Protein AF-A0A662DNE6-F1 (afdb_monomer)

Structure (mmCIF, N/CA/C/O backbone):
data_AF-A0A662DNE6-F1
#
_entry.id   AF-A0A662DNE6-F1
#
loop_
_atom_site.group_PDB
_atom_site.id
_atom_site.type_symbol
_atom_site.label_atom_id
_atom_site.label_alt_id
_atom_site.label_comp_id
_atom_site.label_asym_id
_atom_site.label_entity_id
_atom_site.label_seq_id
_atom_site.pdbx_PDB_ins_code
_atom_site.Cartn_x
_atom_site.Cartn_y
_atom_site.Cartn_z
_atom_site.occupancy
_atom_site.B_iso_or_equiv
_atom_site.auth_seq_id
_atom_site.auth_comp_id
_atom_site.auth_asym_id
_atom_site.auth_atom_id
_atom_site.pdbx_PDB_model_num
ATOM 1 N N . ILE A 1 1 ? -10.831 0.143 6.848 1.00 94.50 1 ILE A N 1
ATOM 2 C CA . ILE A 1 1 ? -10.559 -0.803 5.735 1.00 94.50 1 ILE A CA 1
ATOM 3 C C . ILE A 1 1 ? -9.181 -1.393 5.963 1.00 94.50 1 ILE A C 1
ATOM 5 O O . ILE A 1 1 ? -8.352 -0.686 6.525 1.00 94.50 1 ILE A O 1
ATOM 9 N N . VAL A 1 2 ? -8.962 -2.663 5.627 1.00 95.19 2 VAL A N 1
ATOM 10 C CA . VAL A 1 2 ? -7.637 -3.290 5.724 1.00 95.19 2 VAL A CA 1
ATOM 11 C C . VAL A 1 2 ? -7.031 -3.350 4.330 1.00 95.19 2 VAL A C 1
ATOM 13 O O . VAL A 1 2 ? -7.662 -3.891 3.428 1.00 95.19 2 VAL A O 1
ATOM 16 N N . ILE A 1 3 ? -5.846 -2.772 4.167 1.00 95.75 3 ILE A N 1
ATOM 17 C CA . ILE A 1 3 ? -5.070 -2.802 2.928 1.00 95.75 3 ILE A CA 1
ATOM 18 C C . ILE A 1 3 ? -3.872 -3.710 3.147 1.00 95.75 3 ILE A C 1
ATOM 20 O O . ILE A 1 3 ? -3.166 -3.564 4.149 1.00 95.75 3 ILE A O 1
ATOM 24 N N . ILE A 1 4 ? -3.663 -4.638 2.221 1.00 94.50 4 ILE A N 1
ATOM 25 C CA . ILE A 1 4 ? -2.618 -5.648 2.323 1.00 94.50 4 ILE A CA 1
ATOM 26 C C . ILE A 1 4 ? -1.601 -5.443 1.212 1.00 94.50 4 ILE A C 1
ATOM 28 O O . ILE A 1 4 ? -1.973 -5.439 0.040 1.00 94.50 4 ILE A O 1
ATOM 32 N N . LEU A 1 5 ? -0.336 -5.257 1.598 1.00 95.19 5 LEU A N 1
ATOM 33 C CA . LEU A 1 5 ? 0.771 -4.982 0.681 1.00 95.19 5 LEU A CA 1
ATOM 34 C C . LEU A 1 5 ? 1.829 -6.088 0.771 1.00 95.19 5 LEU A C 1
ATOM 36 O O . LEU A 1 5 ? 2.351 -6.378 1.854 1.00 95.19 5 LEU A O 1
ATOM 40 N N . HIS A 1 6 ? 2.156 -6.690 -0.370 1.00 94.50 6 HIS A N 1
ATOM 41 C CA . HIS A 1 6 ? 3.145 -7.762 -0.469 1.00 94.50 6 HIS A CA 1
ATOM 42 C C . HIS A 1 6 ? 4.596 -7.249 -0.497 1.00 94.50 6 HIS A C 1
ATOM 44 O O . HIS A 1 6 ? 4.866 -6.048 -0.530 1.00 94.50 6 HIS A O 1
ATOM 50 N N . GLY A 1 7 ? 5.547 -8.185 -0.428 1.00 92.44 7 GLY A N 1
ATOM 51 C CA . GLY A 1 7 ? 6.982 -7.907 -0.552 1.00 92.44 7 GLY A CA 1
ATOM 52 C C . GLY A 1 7 ? 7.471 -7.956 -2.002 1.00 92.44 7 GLY A C 1
ATOM 53 O O . GLY A 1 7 ? 6.716 -8.294 -2.911 1.00 92.44 7 GLY A O 1
ATOM 54 N N . LEU A 1 8 ? 8.751 -7.650 -2.217 1.00 90.81 8 LEU A N 1
ATOM 55 C CA . LEU A 1 8 ? 9.376 -7.733 -3.539 1.00 90.81 8 LEU A CA 1
ATOM 56 C C . LEU A 1 8 ? 9.304 -9.168 -4.097 1.00 90.81 8 LEU A C 1
ATOM 58 O O . LEU A 1 8 ? 9.585 -10.119 -3.371 1.00 90.81 8 LEU A O 1
ATOM 62 N N . GLY A 1 9 ? 8.944 -9.313 -5.376 1.00 87.06 9 GLY A N 1
ATOM 63 C CA . GLY A 1 9 ? 8.867 -10.613 -6.061 1.00 87.06 9 GLY A CA 1
ATOM 64 C C . GLY A 1 9 ? 7.625 -11.449 -5.730 1.00 87.06 9 GLY A C 1
ATOM 65 O O . GLY A 1 9 ? 7.494 -12.563 -6.225 1.00 87.06 9 GLY A O 1
ATOM 66 N N . ALA A 1 10 ? 6.721 -10.919 -4.907 1.00 90.00 10 ALA A N 1
ATOM 67 C CA . ALA A 1 10 ? 5.425 -11.513 -4.606 1.00 90.00 10 ALA A CA 1
ATOM 68 C C . ALA A 1 10 ? 4.295 -10.787 -5.358 1.00 90.00 10 ALA A C 1
ATOM 70 O O . ALA A 1 10 ? 4.524 -9.780 -6.026 1.00 90.00 10 ALA A O 1
ATOM 71 N N . THR A 1 11 ? 3.077 -11.296 -5.204 1.00 90.19 11 THR A N 1
ATOM 72 C CA . THR A 1 11 ? 1.817 -10.672 -5.629 1.00 90.19 11 THR A CA 1
ATOM 73 C C . THR A 1 11 ? 0.799 -10.795 -4.492 1.00 90.19 11 THR A C 1
ATOM 75 O O . THR A 1 11 ? 1.095 -11.352 -3.430 1.00 90.19 11 THR A O 1
ATOM 78 N N . SER A 1 12 ? -0.407 -10.278 -4.684 1.00 86.31 12 SER A N 1
ATOM 79 C CA . SER A 1 12 ? -1.551 -10.441 -3.784 1.00 86.31 12 SER A CA 1
ATOM 80 C C . SER A 1 12 ? -1.876 -11.911 -3.481 1.00 86.31 12 SER A C 1
ATOM 82 O O . SER A 1 12 ? -2.244 -12.217 -2.346 1.00 86.31 12 SER A O 1
ATOM 84 N N . ASP A 1 13 ? -1.619 -12.829 -4.416 1.00 84.06 13 ASP A N 1
ATOM 85 C CA . ASP A 1 13 ? -1.812 -14.276 -4.230 1.00 84.06 13 ASP A CA 1
ATOM 86 C C . ASP A 1 13 ? -0.917 -14.880 -3.139 1.00 84.06 13 ASP A C 1
ATOM 88 O O . ASP A 1 13 ? -1.237 -15.931 -2.585 1.00 84.06 13 ASP A O 1
ATOM 92 N N . TYR A 1 14 ? 0.181 -14.206 -2.773 1.00 77.62 14 TYR A N 1
ATOM 93 C CA . TYR A 1 14 ? 1.116 -14.665 -1.737 1.00 77.62 14 TYR A CA 1
ATOM 94 C C . TYR A 1 14 ? 0.430 -14.965 -0.399 1.00 77.62 14 TYR A C 1
ATOM 96 O O . TYR A 1 14 ? 0.912 -15.776 0.391 1.00 77.62 14 TYR A O 1
ATOM 104 N N . PHE A 1 15 ? -0.687 -14.298 -0.123 1.00 73.88 15 PHE A N 1
ATOM 105 C CA . PHE A 1 15 ? -1.371 -14.410 1.153 1.00 73.88 15 PHE A CA 1
ATOM 106 C C . PHE A 1 15 ? -2.440 -15.505 1.203 1.00 73.88 15 PHE A C 1
ATOM 108 O O . PHE A 1 15 ? -2.850 -15.865 2.308 1.00 73.88 15 PHE A O 1
ATOM 115 N N . GLY A 1 16 ? -2.868 -16.040 0.053 1.00 71.31 16 GLY A N 1
ATOM 116 C CA . GLY A 1 16 ? -3.938 -17.038 -0.040 1.00 71.31 16 GLY A CA 1
ATOM 117 C C . GLY A 1 16 ? -5.132 -16.727 0.876 1.00 71.31 16 GLY A C 1
ATOM 118 O O . GLY A 1 16 ? -5.535 -15.574 1.039 1.00 71.31 16 GLY A O 1
ATOM 119 N N . ASP A 1 17 ? -5.627 -17.757 1.560 1.00 71.88 17 ASP A N 1
ATOM 120 C CA . ASP A 1 17 ? -6.813 -17.682 2.426 1.00 71.88 17 ASP A CA 1
ATOM 121 C C . ASP A 1 17 ? -6.532 -17.047 3.805 1.00 71.88 17 ASP A C 1
ATOM 123 O O . ASP A 1 17 ? -7.416 -16.962 4.665 1.00 71.88 17 ASP A O 1
ATOM 127 N N . PHE A 1 18 ? -5.298 -16.596 4.072 1.00 74.38 18 PHE A N 1
ATOM 128 C CA . PHE A 1 18 ? -4.878 -16.120 5.397 1.00 74.38 18 PHE A CA 1
ATOM 129 C C . PHE A 1 18 ? -5.757 -14.970 5.922 1.00 74.38 18 PHE A C 1
ATOM 131 O O . PHE A 1 18 ? -5.944 -14.813 7.133 1.00 74.38 18 PHE A O 1
ATOM 138 N N . TYR A 1 19 ? -6.346 -14.183 5.018 1.00 75.62 19 TYR A N 1
ATOM 139 C CA . TYR A 1 19 ? -7.195 -13.042 5.362 1.00 75.62 19 TYR A CA 1
ATOM 140 C C . TYR A 1 19 ? -8.699 -13.289 5.219 1.00 75.62 19 TYR A C 1
ATOM 142 O O . TYR A 1 19 ? -9.485 -12.399 5.558 1.00 75.62 19 TYR A O 1
ATOM 150 N N . ASP A 1 20 ? -9.132 -14.492 4.843 1.00 78.50 20 ASP A N 1
ATOM 151 C CA . ASP A 1 20 ? -10.556 -14.826 4.712 1.00 78.50 20 ASP A CA 1
ATOM 152 C C . ASP A 1 20 ? -11.296 -14.724 6.045 1.00 78.50 20 ASP A C 1
ATOM 154 O O . ASP A 1 20 ? -12.452 -14.308 6.135 1.00 78.50 20 ASP A O 1
ATOM 158 N N . GLY A 1 21 ? -10.605 -15.031 7.144 1.00 84.25 21 GLY A N 1
ATOM 159 C CA . GLY A 1 21 ? -11.157 -14.821 8.477 1.00 84.25 21 GLY A CA 1
ATOM 160 C C . GLY A 1 21 ? -11.427 -13.348 8.793 1.00 84.25 21 GLY A C 1
ATOM 161 O O . GLY A 1 21 ? -12.388 -13.030 9.503 1.00 84.25 21 GLY A O 1
ATOM 162 N N . LEU A 1 22 ? -10.594 -12.454 8.256 1.00 84.19 22 LEU A N 1
ATOM 163 C CA . LEU A 1 22 ? -10.664 -11.013 8.470 1.00 84.19 22 LEU A CA 1
ATOM 164 C C . LEU A 1 22 ? -11.719 -10.356 7.572 1.00 84.19 22 LEU A C 1
ATOM 166 O O . LEU A 1 22 ? -12.416 -9.442 8.031 1.00 84.19 22 LEU A O 1
ATOM 170 N N . SER A 1 23 ? -11.886 -10.857 6.342 1.00 86.31 23 SER A N 1
ATOM 171 C CA . SER A 1 23 ? -12.875 -10.360 5.376 1.00 86.31 23 SER A CA 1
ATOM 172 C C . SER A 1 23 ? -14.315 -10.481 5.893 1.00 86.31 23 SER A C 1
ATOM 174 O O . SER A 1 23 ? -15.145 -9.613 5.630 1.00 86.31 23 SER A O 1
ATOM 176 N N . ARG A 1 24 ? -14.589 -11.457 6.773 1.00 88.38 24 ARG A N 1
ATOM 177 C CA . ARG A 1 24 ? -15.886 -11.609 7.464 1.00 88.38 24 ARG A CA 1
ATOM 178 C C . ARG A 1 24 ? -16.298 -10.418 8.336 1.00 88.38 24 ARG A C 1
ATOM 180 O O . ARG A 1 24 ? -17.473 -10.282 8.659 1.00 88.38 24 ARG A O 1
ATOM 187 N N . ARG A 1 25 ? -15.352 -9.590 8.795 1.00 90.56 25 ARG A N 1
ATOM 188 C CA . ARG A 1 25 ? -15.622 -8.479 9.736 1.00 90.56 25 ARG A CA 1
ATOM 189 C C . ARG A 1 25 ? -15.196 -7.116 9.213 1.00 90.56 25 ARG A C 1
ATOM 191 O O . ARG A 1 25 ? -15.585 -6.093 9.777 1.00 90.56 25 ARG A O 1
ATOM 198 N N . ARG A 1 26 ? -14.333 -7.077 8.202 1.00 90.62 26 ARG A N 1
ATOM 199 C CA . ARG A 1 26 ? -13.746 -5.853 7.657 1.00 90.62 26 ARG A CA 1
ATOM 200 C C . ARG A 1 26 ? -13.658 -5.995 6.146 1.00 90.62 26 ARG A C 1
ATOM 202 O O . ARG A 1 26 ? -13.313 -7.057 5.654 1.00 90.62 26 ARG A O 1
ATOM 209 N N . ARG A 1 27 ? -13.852 -4.898 5.413 1.00 93.44 27 ARG A N 1
ATOM 210 C CA . ARG A 1 27 ? -13.434 -4.845 4.008 1.00 93.44 27 ARG A CA 1
ATOM 211 C C . ARG A 1 27 ? -11.909 -4.971 3.948 1.00 93.44 27 ARG A C 1
ATOM 213 O O . ARG A 1 27 ? -11.216 -4.118 4.518 1.00 93.44 27 ARG A O 1
ATOM 220 N N . VAL A 1 28 ? -11.435 -6.026 3.296 1.00 93.50 28 VAL A N 1
ATOM 221 C CA . VAL A 1 28 ? -10.021 -6.321 3.049 1.00 93.50 28 VAL A CA 1
ATOM 222 C C . VAL A 1 28 ? -9.754 -6.117 1.562 1.00 93.50 28 VAL A C 1
ATOM 224 O O . VAL A 1 28 ? -10.555 -6.547 0.738 1.00 93.50 28 VAL A O 1
ATOM 227 N N . ILE A 1 29 ? -8.673 -5.419 1.231 1.00 94.00 29 ILE A N 1
ATOM 228 C CA . ILE A 1 29 ? -8.244 -5.172 -0.1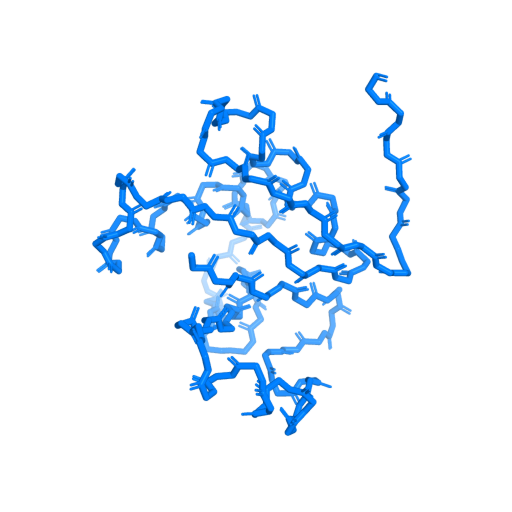46 1.00 94.00 29 ILE A CA 1
ATOM 229 C C . ILE A 1 29 ? -6.774 -5.557 -0.232 1.00 94.00 29 ILE A C 1
ATOM 231 O O . ILE A 1 29 ? -5.947 -5.028 0.514 1.00 94.00 29 ILE A O 1
ATOM 235 N N . LEU A 1 30 ? -6.472 -6.485 -1.130 1.00 93.50 30 LEU A N 1
ATOM 236 C CA . LEU A 1 30 ? -5.114 -6.862 -1.476 1.00 93.50 30 LEU A CA 1
ATOM 237 C C . LEU A 1 30 ? -4.744 -6.066 -2.724 1.00 93.50 30 LEU A C 1
ATOM 239 O O . LEU A 1 30 ? -5.535 -5.999 -3.663 1.00 93.50 30 LEU A O 1
ATOM 243 N N . ILE A 1 31 ? -3.585 -5.417 -2.698 1.00 94.12 31 ILE A N 1
ATOM 244 C CA . ILE A 1 31 ? -3.096 -4.626 -3.825 1.00 94.12 31 ILE A CA 1
ATOM 245 C C . ILE A 1 31 ? -1.839 -5.303 -4.348 1.00 94.12 31 ILE A C 1
ATOM 247 O O . ILE A 1 31 ? -0.872 -5.474 -3.600 1.00 94.12 31 ILE A O 1
ATOM 251 N N . ASP A 1 32 ? -1.860 -5.657 -5.630 1.00 95.56 32 ASP A N 1
ATOM 252 C CA . ASP A 1 32 ? -0.633 -5.902 -6.374 1.00 95.56 32 ASP A CA 1
ATOM 253 C C . ASP A 1 32 ? 0.119 -4.577 -6.487 1.00 95.56 32 ASP A C 1
ATOM 255 O O . ASP A 1 32 ? -0.400 -3.591 -7.009 1.00 95.56 32 ASP A O 1
ATOM 259 N N . LEU A 1 33 ? 1.320 -4.527 -5.922 1.00 96.81 33 LEU A N 1
ATOM 260 C CA . LEU A 1 33 ? 2.166 -3.346 -5.971 1.00 96.81 33 LEU A CA 1
ATOM 261 C C . LEU A 1 33 ? 2.588 -3.060 -7.411 1.00 96.81 33 LEU A C 1
ATOM 263 O O . LEU A 1 33 ? 2.654 -3.951 -8.255 1.00 96.81 33 LEU A O 1
ATOM 267 N N . LEU A 1 34 ? 2.906 -1.794 -7.671 1.00 97.50 34 LEU A N 1
ATOM 268 C CA . LEU A 1 34 ? 3.368 -1.328 -8.972 1.00 97.50 34 LEU A CA 1
ATOM 269 C C . LEU A 1 34 ? 4.476 -2.234 -9.538 1.00 97.50 34 LEU A C 1
ATOM 271 O O . LEU A 1 34 ? 5.505 -2.419 -8.894 1.00 97.50 34 LEU A O 1
ATOM 275 N N . GLY A 1 35 ? 4.280 -2.755 -10.752 1.00 96.06 35 GLY A N 1
ATOM 276 C CA . GLY A 1 35 ? 5.238 -3.658 -11.398 1.00 96.06 35 GLY A CA 1
ATOM 277 C C . GLY A 1 35 ? 5.077 -5.137 -11.045 1.00 96.06 35 GLY A C 1
ATOM 278 O O . GLY A 1 35 ? 5.893 -5.946 -11.476 1.00 96.06 35 GLY A O 1
ATOM 279 N N . PHE A 1 36 ? 4.044 -5.511 -10.289 1.00 95.75 36 PHE A N 1
ATOM 280 C CA . PHE A 1 36 ? 3.774 -6.893 -9.895 1.00 95.75 36 PHE A CA 1
ATOM 281 C C . PHE A 1 36 ? 2.345 -7.297 -10.241 1.00 95.75 36 PHE A C 1
ATOM 283 O O . PHE A 1 36 ? 1.450 -6.455 -10.287 1.00 95.75 36 PHE A O 1
ATOM 290 N N . GLY A 1 37 ? 2.134 -8.598 -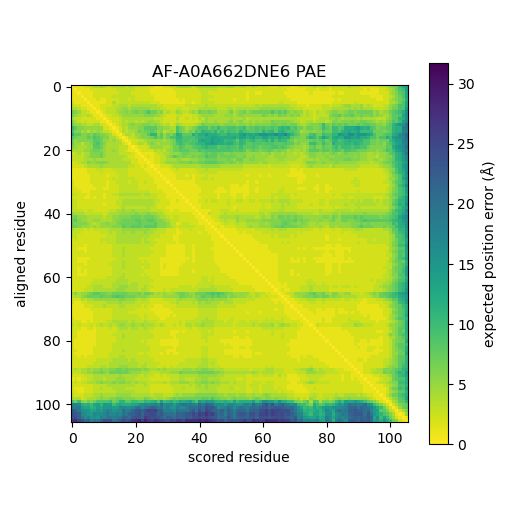10.459 1.00 94.25 37 GLY A N 1
ATOM 291 C CA . GLY A 1 37 ? 0.813 -9.187 -10.684 1.00 94.25 37 GLY A CA 1
ATOM 292 C C . GLY A 1 37 ? 0.002 -8.441 -11.745 1.00 94.25 37 GLY A C 1
ATOM 293 O O . GLY A 1 37 ? 0.498 -8.154 -12.833 1.00 94.25 37 GLY A O 1
ATOM 294 N N . ALA A 1 38 ? -1.233 -8.082 -11.403 1.00 94.69 38 ALA A N 1
ATOM 295 C CA . ALA A 1 38 ? -2.135 -7.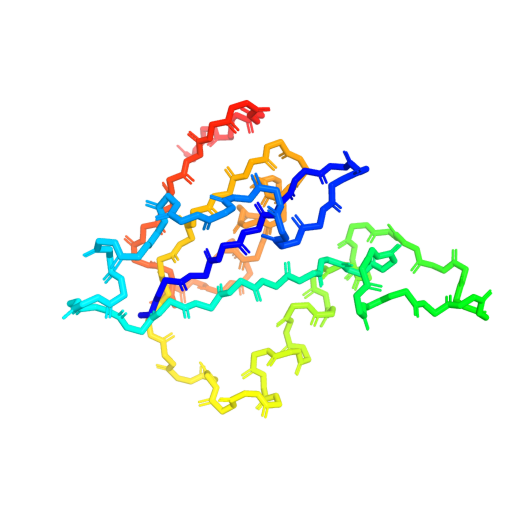324 -12.266 1.00 94.69 38 ALA A CA 1
ATOM 296 C C . ALA A 1 38 ? -1.738 -5.844 -12.456 1.00 94.69 38 ALA A C 1
ATOM 298 O O . ALA A 1 38 ? -2.347 -5.150 -13.265 1.00 94.69 38 ALA A O 1
ATOM 299 N N . SER A 1 39 ? -0.737 -5.355 -11.718 1.00 95.81 39 SER A N 1
ATOM 300 C CA . SER A 1 39 ? -0.191 -3.992 -11.820 1.00 95.81 39 SER A CA 1
ATOM 301 C C . SER A 1 39 ? 1.142 -3.933 -12.578 1.00 95.81 39 SER A C 1
ATOM 303 O O . SER A 1 39 ? 1.857 -2.928 -12.502 1.00 95.81 39 SER A O 1
ATOM 305 N N . LEU A 1 40 ? 1.505 -5.006 -13.289 1.00 95.06 40 LEU A N 1
ATOM 306 C CA . LEU A 1 40 ? 2.635 -5.013 -14.211 1.00 95.06 40 LEU A CA 1
ATOM 307 C C . LEU A 1 40 ? 2.287 -4.229 -15.484 1.00 95.06 40 LEU A C 1
ATOM 309 O O . LEU A 1 40 ? 1.303 -4.518 -16.159 1.00 95.06 40 LEU A O 1
ATOM 313 N N . ASP A 1 41 ? 3.142 -3.270 -15.824 1.00 94.56 41 ASP A N 1
ATOM 314 C CA . ASP A 1 41 ? 3.124 -2.538 -17.089 1.00 94.56 41 ASP A CA 1
ATOM 315 C C . ASP A 1 41 ? 4.528 -2.620 -17.696 1.00 94.56 41 ASP A C 1
ATOM 317 O O . ASP A 1 41 ? 5.468 -2.017 -17.173 1.00 94.56 41 ASP A O 1
ATOM 321 N N . GLU A 1 42 ? 4.676 -3.390 -18.778 1.00 92.94 42 GLU A N 1
ATOM 322 C CA . GLU A 1 42 ? 5.965 -3.631 -19.443 1.00 92.94 42 GLU A CA 1
ATOM 323 C C . GLU A 1 42 ? 6.582 -2.358 -20.042 1.00 92.94 42 GLU A C 1
ATOM 325 O O . GLU A 1 42 ? 7.792 -2.301 -20.256 1.00 92.94 42 GLU A O 1
ATOM 330 N N . ALA A 1 43 ? 5.772 -1.327 -20.305 1.00 95.31 43 ALA A N 1
ATOM 331 C CA . ALA A 1 43 ? 6.251 -0.061 -20.846 1.00 95.31 43 ALA A CA 1
ATOM 332 C C . ALA A 1 43 ? 6.775 0.888 -19.758 1.00 95.31 43 ALA A C 1
ATOM 334 O O . ALA A 1 43 ? 7.481 1.856 -20.063 1.00 95.31 43 ALA A O 1
ATOM 335 N N . ARG A 1 44 ? 6.438 0.647 -18.486 1.00 95.00 44 ARG A N 1
ATOM 336 C CA . ARG A 1 44 ? 6.870 1.500 -17.380 1.00 95.00 44 ARG A CA 1
ATOM 337 C C . ARG A 1 44 ? 8.312 1.190 -16.986 1.00 95.00 44 ARG A C 1
ATOM 339 O O . ARG A 1 44 ? 8.713 0.043 -16.833 1.00 95.00 44 ARG A O 1
ATOM 346 N N . THR A 1 45 ? 9.080 2.249 -16.750 1.00 94.12 45 THR A N 1
ATOM 347 C CA . THR A 1 45 ? 10.492 2.167 -16.344 1.00 94.12 45 THR A CA 1
ATOM 348 C C . THR A 1 45 ? 10.760 2.729 -14.947 1.00 94.12 45 THR A C 1
ATOM 350 O O . THR A 1 45 ? 11.801 2.435 -14.361 1.00 94.12 45 THR A O 1
ATOM 353 N N . ASP A 1 46 ? 9.832 3.511 -14.387 1.00 96.56 46 ASP A N 1
ATOM 354 C CA . ASP A 1 46 ? 9.952 4.078 -13.043 1.00 96.56 46 ASP A CA 1
ATOM 355 C C . ASP A 1 46 ? 9.229 3.214 -12.000 1.00 96.56 46 ASP A C 1
ATOM 357 O O . ASP A 1 46 ? 7.998 3.147 -11.951 1.00 96.56 46 ASP A O 1
ATOM 361 N N . PHE A 1 47 ? 10.034 2.593 -11.140 1.00 95.44 47 PHE A N 1
ATOM 362 C CA . PHE A 1 47 ? 9.614 1.811 -9.975 1.00 95.44 47 PHE A CA 1
ATOM 363 C C . PHE A 1 47 ? 10.209 2.379 -8.680 1.00 95.44 47 PHE A C 1
ATOM 365 O O . PHE A 1 47 ? 10.416 1.659 -7.703 1.00 95.44 47 PHE A O 1
ATOM 372 N N . SER A 1 48 ? 10.515 3.679 -8.661 1.00 95.38 48 SER A N 1
ATOM 373 C CA . SER A 1 48 ? 11.004 4.367 -7.469 1.00 95.38 48 SER A CA 1
ATOM 374 C C . SER A 1 48 ? 10.018 4.271 -6.297 1.00 95.38 48 SER A C 1
ATOM 376 O O . SER A 1 48 ? 8.835 3.947 -6.455 1.00 95.38 48 SER A O 1
ATOM 378 N N . LEU A 1 49 ? 10.503 4.580 -5.090 1.00 93.56 49 LEU A N 1
ATOM 379 C CA . LEU A 1 49 ? 9.656 4.677 -3.898 1.00 93.56 49 LEU A CA 1
ATOM 380 C C . LEU A 1 49 ? 8.497 5.664 -4.117 1.00 93.56 49 LEU A C 1
ATOM 382 O O . LEU A 1 49 ? 7.359 5.371 -3.761 1.00 93.56 49 LEU A O 1
ATOM 386 N N . GLU A 1 50 ? 8.782 6.804 -4.748 1.00 95.44 50 GLU A N 1
ATOM 387 C CA . GLU A 1 50 ? 7.781 7.821 -5.075 1.00 95.44 50 GLU A CA 1
ATOM 388 C C . GLU A 1 50 ? 6.722 7.295 -6.039 1.00 95.44 50 GLU A C 1
ATOM 390 O O . GLU A 1 50 ? 5.530 7.488 -5.800 1.00 95.44 50 GLU A O 1
ATOM 395 N N . ALA A 1 51 ? 7.138 6.578 -7.086 1.00 97.25 51 ALA A N 1
ATOM 396 C CA . ALA A 1 51 ? 6.217 5.983 -8.045 1.00 97.25 51 ALA A CA 1
ATOM 397 C C . ALA A 1 51 ? 5.278 4.965 -7.383 1.00 97.25 51 ALA A C 1
ATOM 399 O O . ALA A 1 51 ? 4.080 4.961 -7.668 1.00 97.25 51 ALA A O 1
ATOM 400 N N . HIS A 1 52 ? 5.791 4.144 -6.462 1.00 97.44 52 HIS A N 1
ATOM 401 C CA . HIS A 1 52 ? 4.971 3.201 -5.701 1.00 97.44 52 HIS A CA 1
ATOM 402 C C . HIS A 1 52 ? 3.965 3.905 -4.787 1.00 97.44 52 HIS A C 1
ATOM 404 O O . HIS A 1 52 ? 2.796 3.527 -4.751 1.00 97.44 52 HIS A O 1
ATOM 410 N N . VAL A 1 53 ? 4.399 4.928 -4.047 1.00 96.69 53 VAL A N 1
ATOM 411 C CA . VAL A 1 53 ? 3.506 5.676 -3.151 1.00 96.69 53 VAL A CA 1
ATOM 412 C C . VAL A 1 53 ? 2.426 6.401 -3.951 1.00 96.69 53 VAL A C 1
ATOM 414 O O . VAL A 1 53 ? 1.256 6.317 -3.586 1.00 96.69 53 VAL A O 1
ATOM 417 N N . LYS A 1 54 ? 2.786 7.021 -5.082 1.00 96.94 54 LYS A N 1
ATOM 418 C CA . LYS A 1 54 ? 1.813 7.639 -5.986 1.00 96.94 54 LYS A CA 1
ATOM 419 C C . LYS A 1 54 ? 0.825 6.610 -6.547 1.00 96.94 54 LYS A C 1
ATOM 421 O O . LYS A 1 54 ? -0.367 6.883 -6.601 1.00 96.94 54 LYS A O 1
ATOM 426 N N . ALA A 1 55 ? 1.291 5.423 -6.933 1.00 97.31 55 ALA A N 1
ATOM 427 C CA . ALA A 1 55 ? 0.404 4.362 -7.410 1.00 97.31 55 ALA A CA 1
ATOM 428 C C . ALA A 1 55 ? -0.603 3.922 -6.330 1.0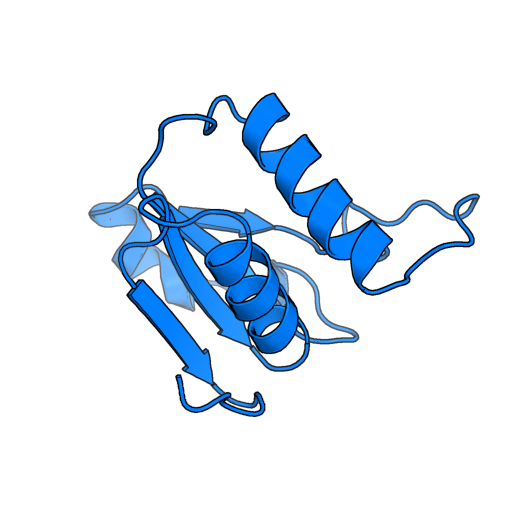0 97.31 55 ALA A C 1
ATOM 430 O O . ALA A 1 55 ? -1.757 3.645 -6.650 1.00 97.31 55 ALA A O 1
ATOM 431 N N . LEU A 1 56 ? -0.205 3.907 -5.051 1.00 96.94 56 LEU A N 1
ATOM 432 C CA . LEU A 1 56 ? -1.131 3.659 -3.939 1.00 96.94 56 LEU A CA 1
ATOM 433 C C . LEU A 1 56 ? -2.170 4.779 -3.784 1.00 96.94 56 LEU A C 1
ATOM 435 O O . LEU A 1 56 ? -3.337 4.478 -3.532 1.00 96.94 56 LEU A O 1
ATOM 439 N N . ASP A 1 57 ? -1.777 6.044 -3.959 1.00 96.44 57 ASP A N 1
ATOM 440 C CA . ASP A 1 57 ? -2.712 7.177 -3.959 1.00 96.44 57 ASP A CA 1
ATOM 441 C C . ASP A 1 57 ? -3.738 7.059 -5.088 1.00 96.44 57 ASP A C 1
ATOM 443 O O . ASP A 1 57 ? -4.945 7.110 -4.834 1.00 96.44 57 ASP A O 1
ATOM 447 N N . ASP A 1 58 ? -3.263 6.816 -6.312 1.00 96.31 58 ASP A N 1
ATOM 448 C CA . ASP A 1 58 ? -4.105 6.652 -7.499 1.00 96.31 58 ASP A CA 1
ATOM 449 C C . ASP A 1 58 ? -5.078 5.468 -7.319 1.00 96.31 58 ASP A C 1
ATOM 451 O O . ASP A 1 58 ? -6.272 5.582 -7.605 1.00 96.31 58 ASP A O 1
ATOM 455 N N . ALA A 1 59 ? -4.601 4.343 -6.769 1.00 96.19 59 ALA A N 1
ATOM 456 C CA . ALA A 1 59 ? -5.435 3.181 -6.473 1.00 96.19 59 ALA A CA 1
ATOM 457 C C . ALA A 1 59 ? -6.501 3.488 -5.410 1.00 96.19 59 ALA A C 1
ATOM 459 O O . ALA A 1 59 ? -7.653 3.070 -5.539 1.00 96.19 59 ALA A O 1
ATOM 460 N N . PHE A 1 60 ? -6.152 4.220 -4.349 1.00 96.12 60 PHE A N 1
ATOM 461 C CA . PHE A 1 60 ? -7.114 4.582 -3.308 1.00 96.12 60 PHE A CA 1
ATOM 462 C C . PHE A 1 60 ? -8.183 5.541 -3.824 1.00 96.12 60 PHE A C 1
ATOM 464 O O . PHE A 1 60 ? -9.339 5.402 -3.423 1.00 96.12 60 PHE A O 1
ATOM 471 N N . GLU A 1 61 ? -7.830 6.469 -4.708 1.00 95.75 61 GLU A N 1
ATOM 472 C CA . GLU A 1 61 ? -8.799 7.354 -5.353 1.00 95.75 61 GLU A CA 1
ATOM 473 C C . GLU A 1 61 ? -9.737 6.570 -6.277 1.00 95.75 61 GLU A C 1
ATOM 475 O O . GLU A 1 61 ? -10.956 6.644 -6.123 1.00 95.75 61 GLU A O 1
ATOM 480 N N . ALA A 1 62 ? -9.186 5.718 -7.149 1.00 95.75 62 ALA A N 1
ATOM 481 C CA . ALA A 1 62 ? -9.969 4.885 -8.065 1.00 95.75 62 ALA A CA 1
ATOM 482 C C . ALA A 1 62 ? -10.943 3.940 -7.334 1.00 95.75 62 ALA A C 1
ATOM 484 O O . ALA A 1 62 ? -12.038 3.659 -7.818 1.00 95.75 62 ALA A O 1
ATOM 485 N N . LEU A 1 63 ? -10.572 3.471 -6.138 1.00 95.06 63 LEU A N 1
ATOM 486 C CA . LEU A 1 63 ? -11.410 2.621 -5.288 1.00 95.06 63 LEU A CA 1
ATOM 487 C C . LEU A 1 63 ? -12.397 3.408 -4.400 1.00 95.06 63 LEU A C 1
ATOM 489 O O . LEU A 1 63 ? -13.123 2.791 -3.608 1.00 95.06 63 LEU A O 1
ATOM 493 N N . GLY A 1 64 ? -12.417 4.744 -4.488 1.00 95.56 64 GLY A N 1
ATOM 494 C CA . GLY A 1 64 ? -13.283 5.621 -3.693 1.00 95.56 64 GLY A CA 1
ATOM 495 C C . GLY A 1 64 ? -12.930 5.644 -2.202 1.00 95.56 64 GLY A C 1
ATOM 496 O O . GLY A 1 64 ? -13.806 5.754 -1.342 1.00 95.56 64 GLY A O 1
ATOM 497 N N . LEU A 1 65 ? -11.651 5.476 -1.861 1.00 94.62 65 LEU A N 1
ATOM 498 C CA . LEU A 1 65 ? -11.161 5.343 -0.484 1.00 94.62 65 LEU A CA 1
ATOM 499 C C . LEU A 1 65 ? -10.591 6.644 0.096 1.00 94.62 65 LEU A C 1
ATOM 501 O O . LEU A 1 65 ? -10.082 6.620 1.221 1.00 94.62 65 LEU A O 1
ATOM 505 N N . GLY A 1 66 ? -10.695 7.772 -0.615 1.00 87.12 66 GLY A N 1
ATOM 506 C CA . GLY A 1 66 ? -10.111 9.072 -0.251 1.00 87.12 66 GLY A CA 1
ATOM 507 C C . GLY A 1 66 ? -10.356 9.514 1.201 1.00 87.12 66 GLY A C 1
ATOM 508 O O . GLY A 1 66 ? -9.442 9.995 1.866 1.00 87.12 66 GLY A O 1
ATOM 509 N N . SER A 1 67 ? -11.539 9.248 1.763 1.00 88.62 67 SER A N 1
ATOM 510 C CA . SER A 1 67 ? -11.878 9.595 3.160 1.00 88.62 67 SER A CA 1
ATOM 511 C C . SER A 1 67 ? -11.848 8.410 4.136 1.00 88.62 67 SER A C 1
ATOM 513 O O . SER A 1 67 ? -12.181 8.551 5.313 1.00 88.62 67 SER A O 1
ATOM 515 N N . SER A 1 68 ? -11.473 7.217 3.673 1.00 93.56 68 SER A N 1
ATOM 516 C CA . SER A 1 68 ? -11.484 6.010 4.501 1.00 93.56 68 SER A CA 1
ATOM 517 C C . SER A 1 68 ? -10.340 5.989 5.513 1.00 93.56 68 SER A C 1
ATOM 519 O O . SER A 1 68 ? -9.199 6.323 5.196 1.00 93.56 68 SER A O 1
ATOM 521 N N . ARG A 1 69 ? -10.632 5.492 6.723 1.00 95.25 69 ARG A N 1
ATOM 522 C CA . ARG A 1 69 ? -9.608 5.139 7.715 1.00 95.25 69 ARG A CA 1
ATOM 523 C C . ARG A 1 69 ? -9.004 3.766 7.402 1.00 95.25 69 ARG A C 1
ATOM 525 O O . ARG A 1 69 ? -9.725 2.763 7.277 1.00 95.25 69 ARG A O 1
ATOM 532 N N . ILE A 1 70 ? -7.682 3.725 7.288 1.00 96.75 70 ILE A N 1
ATOM 533 C CA . ILE A 1 70 ? -6.909 2.596 6.770 1.00 96.75 70 ILE A CA 1
ATOM 534 C C . ILE A 1 70 ? -6.173 1.866 7.895 1.00 96.75 70 ILE A C 1
ATOM 536 O O . ILE A 1 70 ? -5.625 2.477 8.812 1.00 96.75 70 ILE A O 1
ATOM 540 N N . ILE A 1 71 ? -6.167 0.540 7.820 1.00 95.88 71 ILE A N 1
ATOM 541 C CA . ILE A 1 71 ? -5.257 -0.338 8.550 1.00 95.88 71 ILE A CA 1
ATOM 542 C C . ILE A 1 71 ? -4.374 -1.002 7.500 1.00 95.88 71 ILE A C 1
ATOM 544 O O . ILE A 1 71 ? -4.905 -1.653 6.604 1.00 95.88 71 ILE A O 1
ATOM 548 N N . PHE A 1 72 ? -3.059 -0.859 7.610 1.00 95.62 72 PHE A N 1
ATOM 549 C CA . PHE A 1 72 ? -2.129 -1.580 6.745 1.00 95.62 72 PHE A CA 1
ATOM 550 C C . PHE A 1 72 ? -1.714 -2.901 7.388 1.00 95.62 72 PHE A C 1
ATOM 552 O O . PHE A 1 72 ? -1.390 -2.935 8.576 1.00 95.62 72 PHE A O 1
ATOM 559 N N . ALA A 1 73 ? -1.699 -3.967 6.596 1.00 93.62 73 ALA A N 1
ATOM 560 C CA . ALA A 1 73 ? -1.003 -5.214 6.883 1.00 93.62 73 ALA A CA 1
ATOM 561 C C . ALA A 1 73 ? 0.037 -5.411 5.776 1.00 93.62 73 ALA A C 1
ATOM 563 O O . ALA A 1 73 ? -0.333 -5.576 4.619 1.00 93.62 73 ALA A O 1
ATOM 564 N N . ALA A 1 74 ? 1.325 -5.312 6.092 1.00 93.81 74 ALA A N 1
ATOM 565 C CA . ALA A 1 74 ? 2.339 -5.217 5.052 1.00 93.81 74 ALA A CA 1
ATOM 566 C C . ALA A 1 74 ? 3.614 -6.014 5.349 1.00 93.81 74 ALA A C 1
ATOM 568 O O . ALA A 1 74 ? 4.111 -6.029 6.478 1.00 93.81 74 ALA A O 1
ATOM 569 N N . HIS A 1 75 ? 4.156 -6.636 4.301 1.00 92.19 75 HIS A N 1
ATOM 570 C CA . HIS A 1 75 ? 5.351 -7.474 4.358 1.00 92.19 75 HIS A CA 1
ATOM 571 C C . HIS A 1 75 ? 6.532 -6.831 3.623 1.00 92.19 75 HIS A C 1
ATOM 573 O O . HIS A 1 75 ? 6.380 -6.381 2.489 1.00 92.19 75 HIS A O 1
ATOM 579 N N . SER A 1 76 ? 7.727 -6.851 4.225 1.00 92.00 76 SER A N 1
ATOM 580 C CA . SER A 1 76 ? 8.992 -6.485 3.561 1.00 92.00 76 SER A CA 1
ATOM 581 C C . SER A 1 76 ? 8.930 -5.129 2.824 1.00 92.00 76 SER A C 1
ATOM 583 O O . SER A 1 76 ? 8.731 -4.107 3.477 1.00 92.00 76 SER A O 1
ATOM 585 N N . MET A 1 77 ? 9.061 -5.079 1.492 1.00 94.12 77 MET A N 1
ATOM 586 C CA . MET A 1 77 ? 8.929 -3.843 0.699 1.00 94.12 77 MET A CA 1
ATOM 587 C C . MET A 1 77 ? 7.598 -3.117 0.950 1.00 94.12 77 MET A C 1
ATOM 589 O O . MET A 1 77 ? 7.585 -1.901 1.140 1.00 94.12 77 MET A O 1
ATOM 593 N N . GLY A 1 78 ? 6.489 -3.855 1.046 1.00 94.56 78 GLY A N 1
ATOM 594 C CA . GLY A 1 78 ? 5.185 -3.294 1.385 1.00 94.56 78 GLY A CA 1
ATOM 595 C C . GLY A 1 78 ? 5.174 -2.592 2.744 1.00 94.56 78 GLY A C 1
ATOM 596 O O . GLY A 1 78 ? 4.431 -1.630 2.924 1.00 94.56 78 GLY A O 1
ATOM 597 N N . ALA A 1 79 ? 6.010 -3.022 3.698 1.00 93.44 79 ALA A N 1
ATOM 598 C CA . ALA A 1 79 ? 6.129 -2.368 5.001 1.00 93.44 79 ALA A CA 1
ATOM 599 C C . ALA A 1 79 ? 6.691 -0.948 4.874 1.00 93.44 79 ALA A C 1
ATOM 601 O O . ALA A 1 79 ? 6.143 -0.017 5.466 1.00 93.44 79 ALA A O 1
ATOM 602 N N . ALA A 1 80 ? 7.744 -0.778 4.068 1.00 93.69 80 ALA A N 1
ATOM 603 C CA . ALA A 1 80 ? 8.319 0.533 3.788 1.00 93.69 80 ALA A CA 1
ATOM 604 C C . ALA A 1 80 ? 7.283 1.445 3.113 1.00 93.69 80 ALA A C 1
ATOM 606 O O . ALA A 1 80 ? 7.060 2.561 3.573 1.00 93.69 80 ALA A O 1
ATOM 607 N N . LEU A 1 81 ? 6.566 0.932 2.107 1.00 96.06 81 LEU A N 1
ATOM 608 C CA . LEU A 1 81 ? 5.507 1.676 1.416 1.00 96.06 81 LEU A CA 1
ATOM 609 C C . LEU A 1 81 ? 4.371 2.095 2.353 1.00 96.06 81 LEU A C 1
ATOM 611 O O . LEU A 1 81 ? 3.960 3.254 2.331 1.00 96.06 81 LEU A O 1
ATOM 615 N N . ALA A 1 82 ? 3.895 1.189 3.211 1.00 96.12 82 ALA A N 1
ATOM 616 C CA . ALA A 1 82 ? 2.840 1.482 4.178 1.00 96.12 82 ALA A CA 1
ATOM 617 C C . ALA A 1 82 ? 3.248 2.595 5.154 1.00 96.12 82 ALA A C 1
ATOM 619 O O . ALA A 1 82 ? 2.448 3.482 5.450 1.00 96.12 82 ALA A O 1
ATOM 620 N N . LEU A 1 83 ? 4.491 2.567 5.645 1.00 95.06 83 LEU A N 1
ATOM 621 C CA . LEU A 1 83 ? 5.015 3.583 6.560 1.00 95.06 83 LEU A CA 1
ATOM 622 C C . LEU A 1 83 ? 5.205 4.932 5.863 1.00 95.06 83 LEU A C 1
ATOM 624 O O . LEU A 1 83 ? 4.783 5.956 6.403 1.00 95.06 83 LEU A O 1
ATOM 628 N N . THR A 1 84 ? 5.773 4.944 4.655 1.00 95.81 84 THR A N 1
ATOM 629 C CA . THR A 1 84 ? 5.928 6.168 3.858 1.00 95.81 84 THR A CA 1
ATOM 630 C C . THR A 1 84 ? 4.570 6.786 3.536 1.00 95.81 84 THR A C 1
ATOM 632 O O . THR A 1 84 ? 4.377 7.986 3.738 1.00 95.81 84 THR A O 1
ATOM 635 N N . TRP A 1 85 ? 3.602 5.975 3.104 1.00 96.44 85 TRP A N 1
ATOM 636 C CA . TRP A 1 85 ? 2.248 6.440 2.820 1.00 96.44 85 TRP A CA 1
ATOM 637 C C . TRP A 1 85 ? 1.563 6.988 4.078 1.00 96.44 85 TRP A C 1
ATOM 639 O O . TRP A 1 85 ? 0.974 8.068 4.035 1.00 96.44 85 TRP A O 1
ATOM 649 N N . ALA A 1 86 ? 1.692 6.298 5.219 1.00 95.50 86 ALA A N 1
ATOM 650 C CA . ALA A 1 86 ? 1.139 6.741 6.498 1.00 95.50 86 ALA A CA 1
ATOM 651 C C . ALA A 1 86 ? 1.706 8.093 6.953 1.00 95.50 86 ALA A C 1
ATOM 653 O O . ALA A 1 86 ? 0.949 8.936 7.432 1.00 95.50 86 ALA A O 1
ATOM 654 N N . GLY A 1 87 ? 3.012 8.316 6.771 1.00 95.12 87 GLY A N 1
ATOM 655 C CA . GLY A 1 87 ? 3.662 9.589 7.090 1.00 95.12 87 GLY A CA 1
ATOM 656 C C . GLY A 1 87 ? 3.162 10.758 6.234 1.00 95.12 87 GLY A C 1
ATOM 657 O O . GLY A 1 87 ? 3.061 11.876 6.730 1.00 95.12 87 GLY A O 1
ATOM 658 N N . ARG A 1 88 ? 2.790 10.501 4.973 1.00 94.69 88 ARG A N 1
ATOM 659 C CA . ARG A 1 88 ? 2.219 11.512 4.059 1.00 94.69 88 ARG A CA 1
ATOM 660 C C . ARG A 1 88 ? 0.745 11.805 4.306 1.00 94.69 88 ARG A C 1
ATOM 662 O O . ARG A 1 88 ? 0.259 12.859 3.913 1.00 94.69 88 ARG A O 1
ATOM 669 N N . HIS A 1 89 ? 0.044 10.885 4.961 1.00 93.25 89 HIS A N 1
ATOM 670 C CA . HIS A 1 89 ? -1.401 10.940 5.157 1.00 93.25 89 HIS A CA 1
ATOM 671 C C . HIS A 1 89 ? -1.774 10.900 6.645 1.00 93.25 89 HIS A C 1
ATOM 673 O O . HIS A 1 89 ? -2.465 9.969 7.094 1.00 93.25 89 HIS A O 1
ATOM 679 N N . PRO A 1 90 ? -1.339 11.901 7.435 1.00 90.44 90 PRO A N 1
ATOM 680 C CA . PRO A 1 90 ? -1.608 11.933 8.865 1.00 90.44 90 PRO A CA 1
ATOM 681 C C . PRO A 1 90 ? -3.118 11.875 9.135 1.00 90.44 90 PRO A C 1
ATOM 683 O O . PRO A 1 90 ? -3.926 12.523 8.474 1.00 90.44 90 PRO A O 1
ATOM 686 N N . GLY A 1 91 ? -3.519 11.040 10.094 1.00 91.50 91 GLY A N 1
ATOM 687 C CA . GLY A 1 91 ? -4.923 10.847 10.479 1.00 91.50 91 GLY A CA 1
ATOM 688 C C . GLY A 1 91 ? -5.711 9.832 9.637 1.00 91.50 91 GLY A C 1
ATOM 689 O O . GLY A 1 91 ? -6.718 9.303 10.126 1.00 91.50 91 GLY A O 1
ATOM 690 N N . ARG A 1 92 ? -5.242 9.474 8.429 1.00 94.81 92 ARG A N 1
ATOM 691 C CA . ARG A 1 92 ? -5.888 8.435 7.601 1.00 94.81 92 ARG A CA 1
ATOM 692 C C . ARG A 1 92 ? -5.548 7.020 8.055 1.00 94.81 92 ARG A C 1
ATOM 694 O O . ARG A 1 92 ? -6.379 6.126 7.908 1.00 94.81 92 ARG A O 1
ATOM 701 N N . VAL A 1 93 ? -4.375 6.806 8.648 1.00 96.25 93 VAL A N 1
ATOM 702 C CA . VAL A 1 93 ? -3.934 5.482 9.112 1.00 96.25 93 VAL A CA 1
ATOM 703 C C . VAL A 1 93 ? -4.245 5.288 10.594 1.00 96.25 93 VAL A C 1
ATOM 705 O O . VAL A 1 93 ? -3.863 6.088 11.439 1.00 96.25 93 VAL A O 1
ATOM 708 N N . VAL A 1 94 ? -4.957 4.207 10.913 1.00 94.94 94 VAL A N 1
ATOM 709 C CA . VAL A 1 94 ? -5.343 3.826 12.284 1.00 94.94 94 VAL A CA 1
ATOM 710 C C . VAL A 1 94 ? -4.317 2.886 12.902 1.00 94.94 94 VAL A C 1
ATOM 712 O O . VAL A 1 94 ? -4.097 2.907 14.111 1.00 94.94 94 VAL A O 1
ATOM 715 N N . ARG A 1 95 ? -3.735 2.007 12.082 1.00 94.38 95 ARG A N 1
ATOM 716 C CA . ARG A 1 95 ? -2.769 0.998 12.513 1.00 94.38 95 ARG A CA 1
ATOM 717 C C . ARG A 1 95 ? -1.955 0.504 11.326 1.00 94.38 95 ARG A C 1
ATOM 719 O O . ARG A 1 95 ? -2.484 0.387 10.223 1.00 94.38 95 ARG A O 1
ATOM 726 N N . VAL A 1 96 ? -0.705 0.153 11.589 1.00 92.81 96 VAL A N 1
ATOM 727 C CA . VAL A 1 96 ? 0.168 -0.556 10.654 1.00 92.81 96 VAL A CA 1
ATOM 728 C C . VAL A 1 96 ? 0.636 -1.837 11.344 1.00 92.81 96 VAL A C 1
ATOM 730 O O . VAL A 1 96 ? 1.149 -1.785 12.458 1.00 92.81 96 VAL A O 1
ATOM 733 N N . VAL A 1 97 ? 0.401 -2.984 10.714 1.00 92.25 97 VAL A N 1
ATOM 734 C CA . VAL A 1 97 ? 0.884 -4.302 11.140 1.00 92.25 97 VAL A CA 1
ATOM 735 C C . VAL A 1 97 ? 1.947 -4.735 10.142 1.00 92.25 97 VAL A C 1
ATOM 737 O O . VAL A 1 97 ? 1.663 -4.833 8.950 1.00 92.25 97 VAL A O 1
ATOM 740 N N . LEU A 1 98 ? 3.163 -4.968 10.629 1.00 90.62 98 LEU A N 1
ATOM 741 C CA . LEU A 1 98 ? 4.329 -5.260 9.800 1.00 90.62 98 LEU A CA 1
ATOM 742 C C . LEU A 1 98 ? 4.925 -6.612 10.172 1.00 90.62 98 LEU A C 1
ATOM 744 O O . LEU A 1 98 ? 5.020 -6.941 11.353 1.00 9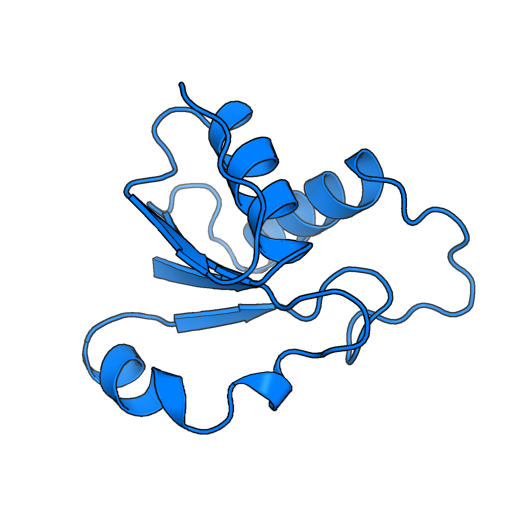0.62 98 LEU A O 1
ATOM 748 N N . TRP A 1 99 ? 5.384 -7.358 9.172 1.00 86.75 99 TRP A N 1
ATOM 749 C CA . TRP A 1 99 ? 6.265 -8.507 9.370 1.00 86.75 99 TRP A CA 1
ATOM 750 C C . TRP A 1 99 ? 7.327 -8.538 8.275 1.00 86.75 99 TRP A C 1
ATOM 752 O O . TRP A 1 99 ? 7.117 -8.025 7.177 1.00 86.75 99 TRP A O 1
ATOM 762 N N . GLY A 1 100 ? 8.507 -9.075 8.590 1.00 75.00 100 GLY A N 1
ATOM 763 C CA . GLY A 1 100 ? 9.611 -9.20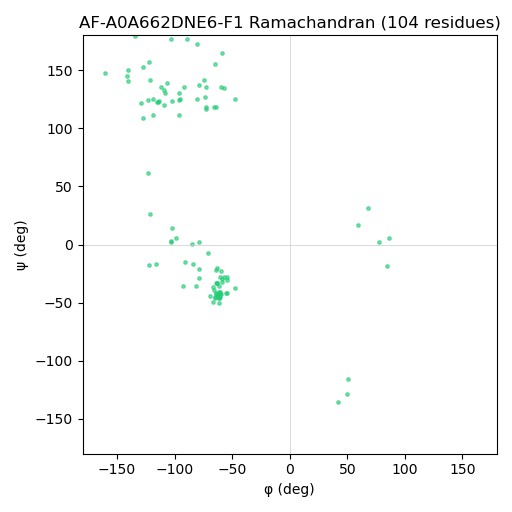1 7.628 1.00 75.00 100 GLY A CA 1
ATOM 764 C C . GLY A 1 100 ? 10.107 -7.884 7.008 1.00 75.00 100 GLY A 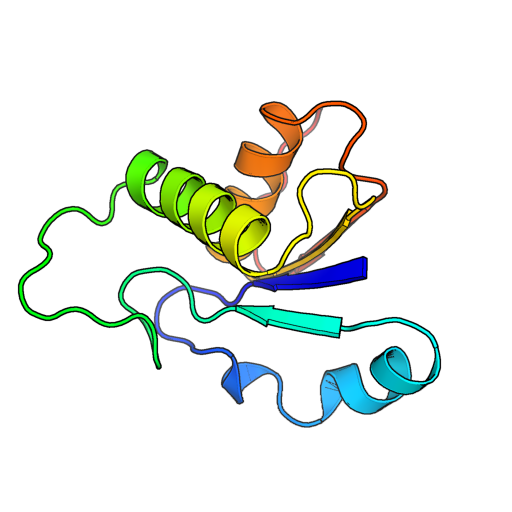C 1
ATOM 765 O O . GLY A 1 100 ? 10.754 -7.917 5.967 1.00 75.00 100 GLY A O 1
ATOM 766 N N . GLY A 1 101 ? 9.784 -6.729 7.600 1.00 62.44 101 GLY A N 1
ATOM 767 C CA . 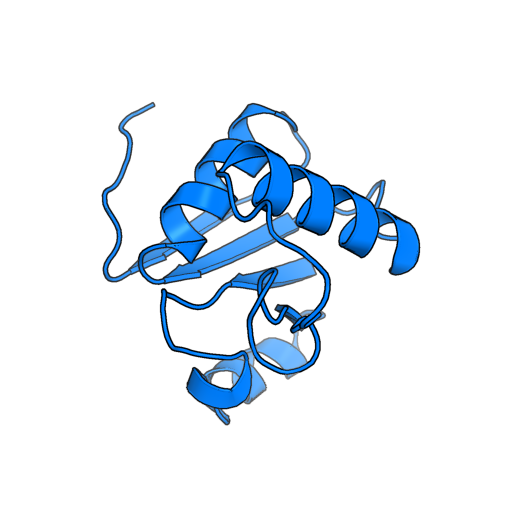GLY A 1 101 ? 10.192 -5.398 7.140 1.00 62.44 101 GLY A CA 1
ATOM 768 C C . GLY A 1 101 ? 10.969 -4.635 8.213 1.00 62.44 101 GLY A C 1
ATOM 769 O O . GLY A 1 101 ? 10.835 -4.919 9.404 1.00 62.44 101 GLY A O 1
ATOM 770 N N . ALA A 1 102 ? 11.779 -3.659 7.797 1.00 55.47 102 ALA A N 1
ATOM 771 C CA . ALA A 1 102 ? 12.485 -2.779 8.722 1.00 55.47 102 ALA A CA 1
ATOM 772 C C . ALA A 1 102 ? 11.491 -1.793 9.360 1.00 55.47 102 ALA A C 1
ATOM 774 O O . ALA A 1 102 ? 10.839 -1.015 8.665 1.00 55.47 102 ALA A O 1
ATOM 775 N N . GLY A 1 103 ? 11.347 -1.841 10.684 1.00 51.44 103 GLY A N 1
ATOM 776 C CA . GLY A 1 103 ? 10.555 -0.857 11.417 1.00 51.44 103 GLY A CA 1
ATOM 777 C C . GLY A 1 103 ? 11.275 0.490 11.467 1.00 51.44 103 GLY A C 1
ATOM 778 O O . GLY A 1 103 ? 12.466 0.541 11.760 1.00 51.44 103 GLY A O 1
ATOM 779 N N . VAL A 1 104 ? 10.553 1.584 11.231 1.00 54.72 104 VAL A N 1
ATOM 780 C CA . VAL A 1 104 ? 11.005 2.933 11.602 1.00 54.72 104 VAL A CA 1
ATOM 781 C C . VAL A 1 104 ? 10.383 3.297 12.940 1.00 54.72 104 VAL A C 1
ATOM 783 O O . VAL A 1 104 ? 9.166 3.227 13.117 1.00 54.72 104 VAL A O 1
ATOM 786 N N . ARG A 1 105 ? 11.239 3.648 13.900 1.00 42.91 105 ARG A N 1
ATOM 787 C CA . ARG A 1 105 ? 10.826 4.203 15.187 1.00 42.91 105 ARG A CA 1
ATOM 788 C C . ARG A 1 105 ? 10.363 5.638 14.917 1.00 42.91 105 ARG A C 1
ATOM 790 O O . ARG A 1 105 ? 11.165 6.427 14.423 1.00 42.91 105 ARG A O 1
ATOM 797 N N . GLN A 1 106 ? 9.081 5.921 15.151 1.00 40.53 106 GLN A N 1
ATOM 798 C CA . GLN A 1 106 ? 8.575 7.297 15.203 1.00 40.53 106 GLN A CA 1
ATOM 799 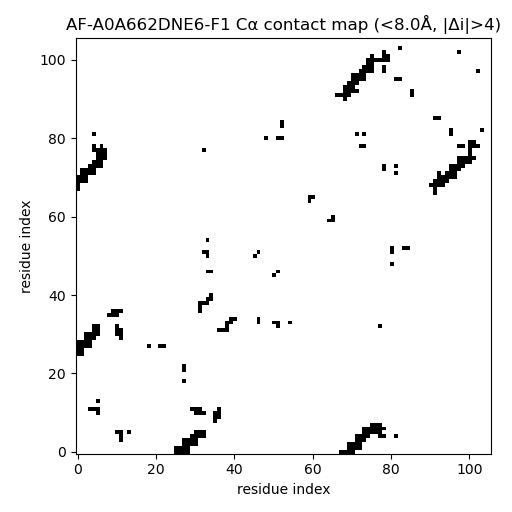C C . GLN A 1 106 ? 8.965 7.947 16.527 1.00 40.53 106 GLN A C 1
ATOM 801 O O . GLN A 1 106 ? 9.000 7.211 17.544 1.00 40.53 106 GLN A O 1
#

Nearest PDB structures (foldseek):
  7ots-assembly2_B  TM=8.711E-01  e=2.803E-05  Homo sapiens
  7ots-assembly1_A  TM=8.718E-01  e=6.576E-05  Homo sapiens
  8sni-assembly2_B  TM=8.458E-01  e=1.258E-03  Hevea brasiliensis
  9clr-assembly1_A  TM=8.447E-01  e=1.434E-03  Hevea brasiliensis
  2wfl-assembly2_B  TM=7.550E-01  e=7.893E-03  Rauvolfia serpentina

Secondary structure (DSSP, 8-state):
-EEEE--TT--GGGGGGGGHHHHTTS-EEEEPPTTSGGG--TT-----HHHHHHHHHHHHHHTT-TT--EEEEEETHHHHHHHHHHHHSTTTEEEEEEESSPPPP-

Sequence (106 aa):
IVIILHGLGATSDYFGDFYDGLSRRRRVILIDLLGFGASLDEARTDFSLEAHVKALDDAFEALGLGSSRIIFAAHSMGAALALTWAGRHPGRVVRVVLWGGAGVRQ

pLDDT: mean 89.87, std 11.25, range [40.53, 97.5]

Radius of gyration: 13.1 Å; Cα contacts (8 Å, |Δi|>4): 158; chains: 1; bounding box: 28×30×36 Å

Mean predicted aligned error: 4.38 Å

Solvent-accessible surface area (backbone atoms only — not comparable to full-atom values): 6107 Å² total; per-residue (Å²): 73,37,42,35,31,43,32,82,97,47,32,52,72,74,52,65,71,76,52,57,76,51,49,78,79,38,63,66,44,69,42,41,52,76,68,23,66,93,39,50,51,92,86,63,84,78,78,47,72,65,49,44,45,50,50,52,51,55,50,34,50,77,70,70,40,78,86,51,54,33,28,41,42,18,26,27,55,20,27,51,50,50,52,55,48,38,71,76,36,76,84,34,56,79,46,76,47,73,46,87,42,82,81,80,88,129

Foldseek 3Di:
DEEEEEAPPDALCVCPCVCVVVVVPDPYHYDGFQCGDPNNDPPDDDPDLVVRLVVVVVVCVVVVNPPAQYEYEYEAVRLVSVVVNCVVPPPSYPYYHYDNYDDDDD